Protein AF-A0A819HKB7-F1 (afdb_monomer_lite)

Secondary structure (DSSP, 8-state):
-HHHHHHHHHHHHHTSTTTTTPPPPHHHHHHHHHHHHHHHHHHHHHHHHHT----TTTS-SS--HHHHHHHHHHHHHHHHHH---HHHHHHHHHHHHHHHHHHT-SHHHHHHHTTSS---SHHHHTHHHHHHHHHHHHHHHHHHHHHHHHHHHHHHHHHH--

Sequence (162 aa):
MDLGVGLFAISHGLVSSEVRNKQINIKELFFENLILCLLGLIRLILIKYFSYIEHISEYGIHWNFFLTLCFMKLIGYYLLKIIKNLYLLIFLILLFHEFILLKYFQFDNYLIQSSNNIRKNFIDANREGIFSLSGYICLYLIGILIGKFIIYNEYKKKFIYM

pLDDT: mean 81.8, std 13.33, range [47.84, 95.56]

Radius of gyration: 18.24 Å; chains: 1; bounding box: 51×35×53 Å

Structure (mmCIF, N/CA/C/O backbone):
data_AF-A0A819HKB7-F1
#
_entry.id   AF-A0A819HKB7-F1
#
loop_
_atom_site.group_PDB
_atom_site.id
_atom_site.type_symbol
_atom_site.label_atom_id
_atom_site.label_alt_id
_atom_site.label_comp_id
_atom_site.label_asym_id
_atom_site.label_entity_id
_atom_site.label_seq_id
_atom_site.pdbx_PDB_ins_code
_atom_site.Cartn_x
_atom_site.Cartn_y
_atom_site.Cartn_z
_atom_site.occupancy
_atom_site.B_iso_or_equiv
_atom_site.auth_seq_id
_atom_site.auth_comp_id
_atom_site.auth_asym_id
_atom_site.auth_atom_id
_atom_site.pdbx_PDB_model_num
ATOM 1 N N . MET A 1 1 ? -6.668 9.308 -14.129 1.00 57.19 1 MET A N 1
ATOM 2 C CA . MET A 1 1 ? -7.239 8.007 -13.697 1.00 57.19 1 MET A CA 1
ATOM 3 C C . MET A 1 1 ? -7.424 7.946 -12.168 1.00 57.19 1 MET A C 1
ATOM 5 O O . MET A 1 1 ? -7.860 6.938 -11.624 1.00 57.19 1 MET A O 1
ATOM 9 N N . ASP A 1 2 ? -7.170 9.047 -11.452 1.00 66.81 2 ASP A N 1
ATOM 10 C CA . ASP A 1 2 ? -6.580 8.970 -10.106 1.00 66.81 2 ASP A CA 1
ATOM 11 C C . ASP A 1 2 ? -7.610 9.026 -8.974 1.00 66.81 2 ASP A C 1
ATOM 13 O O . ASP A 1 2 ? -7.463 8.350 -7.957 1.00 66.81 2 ASP A O 1
ATOM 17 N N . LEU A 1 3 ? -8.724 9.738 -9.183 1.00 74.75 3 LEU A N 1
ATOM 18 C CA . LEU A 1 3 ? -9.837 9.766 -8.228 1.00 74.75 3 LEU A CA 1
ATOM 19 C C . LEU A 1 3 ? -10.492 8.391 -8.065 1.00 74.75 3 LEU A C 1
ATOM 21 O O . LEU A 1 3 ? -10.735 7.959 -6.942 1.00 74.75 3 LEU A O 1
ATOM 25 N N . GLY A 1 4 ? -10.753 7.683 -9.170 1.00 84.44 4 GLY A N 1
ATOM 26 C CA . GLY A 1 4 ? -11.387 6.362 -9.120 1.00 84.44 4 GLY A CA 1
ATOM 27 C C . GLY A 1 4 ? -10.539 5.354 -8.346 1.00 84.44 4 GLY A C 1
ATOM 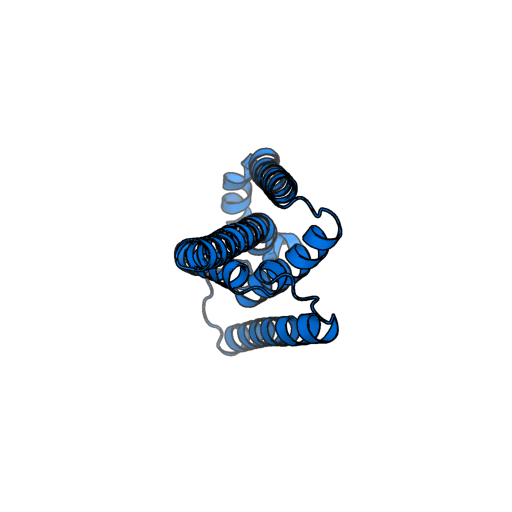28 O O . GLY A 1 4 ? -11.038 4.645 -7.478 1.00 84.44 4 GLY A O 1
ATOM 29 N N . VAL A 1 5 ? -9.233 5.351 -8.603 1.00 83.50 5 VAL A N 1
ATOM 30 C CA . VAL A 1 5 ? -8.264 4.470 -7.942 1.00 83.50 5 VAL A CA 1
ATOM 31 C C . VAL A 1 5 ? -8.154 4.791 -6.447 1.00 83.50 5 VAL A C 1
ATOM 33 O O . VAL A 1 5 ? -8.176 3.878 -5.618 1.00 83.50 5 VAL A O 1
ATOM 36 N N . GLY A 1 6 ? -8.105 6.076 -6.084 1.00 88.62 6 GLY A N 1
ATOM 37 C CA . GLY A 1 6 ? -8.123 6.503 -4.686 1.00 88.62 6 GLY A CA 1
ATOM 38 C C . GLY A 1 6 ? -9.408 6.091 -3.958 1.00 88.62 6 GLY A C 1
ATOM 39 O O . GLY A 1 6 ? -9.349 5.576 -2.841 1.00 88.62 6 GLY A O 1
ATOM 40 N N . LEU A 1 7 ? -10.568 6.226 -4.610 1.00 91.25 7 LEU A N 1
ATOM 41 C CA . LEU A 1 7 ? -11.849 5.762 -4.070 1.00 91.25 7 LEU A CA 1
ATOM 42 C C . LEU A 1 7 ? -11.881 4.241 -3.893 1.00 91.25 7 LEU A C 1
ATOM 44 O O . LEU A 1 7 ? -12.373 3.767 -2.868 1.00 91.25 7 LEU A O 1
ATOM 48 N N . PHE A 1 8 ? -11.305 3.470 -4.822 1.00 91.62 8 PHE A N 1
ATOM 49 C CA . PHE A 1 8 ? -11.156 2.026 -4.645 1.00 91.62 8 PHE A CA 1
ATOM 50 C C . PHE A 1 8 ? -10.309 1.694 -3.413 1.00 91.62 8 PHE A C 1
ATOM 52 O O . PHE A 1 8 ? -10.730 0.861 -2.612 1.00 91.62 8 PHE A O 1
ATOM 59 N N . ALA A 1 9 ? -9.181 2.378 -3.197 1.00 93.56 9 ALA A N 1
ATOM 60 C CA . ALA A 1 9 ? -8.343 2.178 -2.012 1.00 93.56 9 ALA A CA 1
ATOM 61 C C . ALA A 1 9 ? -9.101 2.462 -0.701 1.00 93.56 9 ALA A C 1
ATOM 63 O O . ALA A 1 9 ? -9.097 1.630 0.211 1.00 93.56 9 ALA A O 1
ATOM 64 N N . ILE A 1 10 ? -9.818 3.591 -0.634 1.00 94.81 10 ILE A N 1
ATOM 65 C CA . ILE A 1 10 ? -10.649 3.953 0.524 1.00 94.81 10 ILE A CA 1
ATOM 66 C C . ILE A 1 10 ? -11.761 2.919 0.731 1.00 94.81 10 ILE A C 1
ATOM 68 O O . ILE A 1 10 ? -11.955 2.449 1.850 1.00 94.81 10 ILE A O 1
ATOM 72 N N . SER A 1 11 ? -12.476 2.533 -0.331 1.00 94.00 11 SER A N 1
ATOM 73 C CA . SER A 1 11 ? -13.568 1.554 -0.259 1.00 94.00 11 SER A CA 1
ATOM 74 C C . SER A 1 11 ? -13.083 0.193 0.236 1.00 94.00 11 SER A C 1
ATOM 76 O O . SER A 1 11 ? -13.730 -0.417 1.084 1.00 94.00 11 SER A O 1
ATOM 78 N N . HIS A 1 12 ? -11.897 -0.236 -0.204 1.00 92.62 12 HIS A N 1
ATOM 79 C CA . HIS A 1 12 ? -11.268 -1.471 0.241 1.00 92.62 12 HIS A CA 1
ATOM 80 C C . HIS A 1 12 ? -10.955 -1.406 1.744 1.00 92.62 12 HIS A C 1
ATOM 82 O O . HIS A 1 12 ? -11.244 -2.350 2.479 1.00 92.62 12 HIS A O 1
ATOM 88 N N . GLY A 1 13 ? -10.437 -0.271 2.223 1.00 92.56 13 GLY A N 1
ATOM 89 C CA . GLY A 1 13 ? -10.220 -0.029 3.650 1.00 92.56 13 GLY A CA 1
ATOM 90 C C . GLY A 1 13 ? -11.517 -0.005 4.459 1.00 92.56 13 GLY A C 1
ATOM 91 O O . GLY A 1 13 ? -11.597 -0.634 5.513 1.00 92.56 13 GLY A O 1
ATOM 92 N N . LEU A 1 14 ? -12.560 0.650 3.947 1.00 93.38 14 LEU A N 1
ATOM 93 C CA . LEU A 1 14 ? -13.878 0.746 4.584 1.00 93.38 14 LEU A CA 1
ATOM 94 C C . LEU A 1 14 ? -14.515 -0.623 4.852 1.00 93.38 14 LEU A C 1
ATOM 96 O O . LEU A 1 14 ? -15.062 -0.846 5.931 1.00 93.38 14 LEU A O 1
ATOM 100 N N . VAL A 1 15 ? -14.447 -1.543 3.885 1.00 90.06 15 VAL A N 1
ATOM 101 C CA . VAL A 1 15 ? -15.067 -2.880 3.997 1.00 90.06 15 VAL A CA 1
ATOM 102 C C . VAL A 1 15 ? -14.150 -3.937 4.610 1.00 90.06 15 VAL A C 1
ATOM 104 O O . VAL A 1 15 ? -14.562 -5.093 4.780 1.00 90.06 15 VAL A O 1
ATOM 107 N N . SER A 1 16 ? -12.926 -3.550 4.960 1.00 88.88 16 SER A N 1
ATOM 108 C CA . SER A 1 16 ? -11.924 -4.437 5.537 1.00 88.88 16 SER A CA 1
ATOM 109 C C . SER A 1 16 ? -12.405 -5.111 6.829 1.00 88.88 16 SER A C 1
ATOM 111 O O . SER A 1 16 ? -13.260 -4.642 7.585 1.00 88.88 16 SER A O 1
ATOM 113 N N . SER A 1 17 ? -11.853 -6.282 7.089 1.00 85.12 17 SER A N 1
ATOM 114 C CA . SER A 1 17 ? -12.050 -7.069 8.311 1.00 85.12 17 SER A CA 1
ATOM 115 C C . SER A 1 17 ? -11.543 -6.364 9.571 1.00 85.12 17 SER A C 1
ATOM 117 O O . SER A 1 17 ? -12.114 -6.542 10.649 1.00 85.12 17 SER A O 1
ATOM 119 N N . GLU A 1 18 ? -10.521 -5.527 9.423 1.00 86.25 18 GLU A N 1
ATOM 120 C CA . GLU A 1 18 ? -9.864 -4.736 10.458 1.00 86.25 18 GLU A CA 1
ATOM 121 C C . GLU A 1 18 ? -10.802 -3.679 11.048 1.00 86.25 18 GLU A C 1
ATOM 123 O O . GLU A 1 18 ? -10.709 -3.357 12.233 1.00 86.25 18 GLU A O 1
ATOM 128 N N . VAL A 1 19 ? -11.749 -3.178 10.249 1.00 86.81 19 VAL A N 1
ATOM 129 C CA . VAL A 1 19 ? -12.836 -2.304 10.710 1.00 86.81 19 VAL A CA 1
ATOM 130 C C . VAL A 1 19 ? -13.769 -3.038 11.678 1.00 86.81 19 VAL A C 1
ATOM 132 O O . VAL A 1 19 ? -14.223 -2.465 12.665 1.00 86.81 19 VAL A O 1
ATOM 135 N N . ARG A 1 20 ? -14.013 -4.331 11.437 1.00 85.00 20 ARG A N 1
ATOM 136 C CA . ARG A 1 20 ? -14.902 -5.181 12.248 1.00 85.00 20 ARG A CA 1
ATOM 137 C C . ARG A 1 20 ? -14.192 -5.861 13.425 1.00 85.00 20 ARG A C 1
ATOM 139 O O . ARG A 1 20 ? -14.805 -6.702 14.076 1.00 85.00 20 ARG A O 1
ATOM 146 N N . ASN A 1 21 ? -12.912 -5.555 13.669 1.00 78.50 21 ASN A N 1
ATOM 147 C CA . ASN A 1 21 ? -12.045 -6.257 14.627 1.00 78.50 21 ASN A CA 1
ATOM 148 C C . ASN A 1 21 ? -12.064 -7.793 14.467 1.00 78.50 21 ASN A C 1
ATOM 150 O O . ASN A 1 21 ? -11.827 -8.528 15.427 1.00 78.50 21 ASN A O 1
ATOM 154 N N . LYS A 1 22 ? -12.342 -8.296 13.256 1.00 79.25 22 LYS A N 1
ATOM 155 C CA . LYS A 1 22 ? -12.280 -9.731 12.971 1.00 79.25 22 LYS A CA 1
ATOM 156 C C . LYS A 1 22 ? -10.822 -10.122 12.769 1.00 79.25 22 LYS A C 1
ATOM 158 O O . LYS A 1 22 ? -10.111 -9.480 11.997 1.00 79.25 22 LYS A O 1
ATOM 163 N N . GLN A 1 23 ? -10.380 -11.177 13.449 1.00 73.81 23 GLN A N 1
ATOM 164 C CA . GLN A 1 23 ? -9.075 -11.767 13.168 1.00 73.81 23 GLN A CA 1
ATOM 165 C C . GLN A 1 23 ? -9.128 -12.420 11.788 1.00 73.81 23 GLN A C 1
ATOM 167 O O . GLN A 1 23 ? -9.934 -13.315 11.554 1.00 73.81 23 GLN A O 1
ATOM 172 N N . ILE A 1 24 ? -8.289 -11.936 10.878 1.00 75.00 24 ILE A N 1
ATOM 173 C CA . ILE A 1 24 ? -8.177 -12.480 9.525 1.00 75.00 24 ILE A CA 1
ATOM 174 C C . ILE A 1 24 ? -7.278 -13.699 9.581 1.00 75.00 24 ILE A C 1
ATOM 176 O O . ILE A 1 24 ? -6.163 -13.627 10.111 1.00 75.00 24 ILE A O 1
ATOM 180 N N . ASN A 1 25 ? -7.731 -14.800 8.992 1.00 82.06 25 ASN A N 1
ATOM 181 C CA . ASN A 1 25 ? -6.863 -15.941 8.778 1.00 82.06 25 ASN A CA 1
ATOM 182 C C . ASN A 1 25 ? -5.857 -15.606 7.667 1.00 82.06 25 ASN A C 1
ATOM 184 O O . ASN A 1 25 ? -6.236 -15.142 6.596 1.00 82.06 25 ASN A O 1
ATOM 188 N N . ILE A 1 26 ? -4.569 -15.885 7.879 1.00 81.19 26 ILE A N 1
ATOM 189 C CA . ILE A 1 26 ? -3.509 -15.615 6.890 1.00 81.19 26 ILE A CA 1
ATOM 190 C C . ILE A 1 26 ? -3.829 -16.279 5.540 1.00 81.19 26 ILE A C 1
ATOM 192 O O . ILE A 1 26 ? -3.496 -15.734 4.491 1.00 81.19 26 ILE A O 1
ATOM 196 N N . LYS A 1 27 ? -4.532 -17.421 5.554 1.00 84.19 27 LYS A N 1
ATOM 197 C CA . LYS A 1 27 ? -5.008 -18.092 4.336 1.00 84.19 27 LYS A CA 1
ATOM 198 C C . LYS A 1 27 ? -6.004 -17.244 3.542 1.00 84.19 27 LYS A C 1
ATOM 200 O O . LYS A 1 27 ? -5.872 -17.160 2.328 1.00 84.19 27 LYS A O 1
ATOM 205 N N . GLU A 1 28 ? -6.965 -16.609 4.207 1.00 83.38 28 GLU A N 1
ATOM 206 C CA . GLU A 1 28 ? -7.964 -15.743 3.561 1.00 83.38 28 GLU A CA 1
ATOM 207 C C . GLU A 1 28 ? -7.288 -14.513 2.951 1.00 83.38 28 GLU A C 1
ATOM 209 O O . GLU A 1 28 ? -7.472 -14.232 1.769 1.00 83.38 28 GLU A O 1
ATOM 214 N N . LEU A 1 29 ? -6.405 -13.863 3.720 1.00 85.00 29 LEU A N 1
ATOM 215 C CA . LEU A 1 29 ? -5.576 -12.757 3.233 1.00 85.00 29 LEU A CA 1
ATOM 216 C C . LEU A 1 29 ? -4.766 -13.174 1.994 1.00 85.00 29 LEU A C 1
ATOM 218 O O . LEU A 1 29 ? -4.665 -12.418 1.029 1.00 85.00 29 LEU A O 1
ATOM 222 N N . PHE A 1 30 ? -4.175 -14.370 2.013 1.00 87.56 30 PHE A N 1
ATOM 223 C CA . PHE A 1 30 ? -3.389 -14.882 0.896 1.00 87.56 30 PHE A CA 1
ATOM 224 C C . PHE A 1 30 ? -4.250 -15.123 -0.346 1.00 87.56 30 PHE A C 1
ATOM 226 O O . PHE A 1 30 ? -3.874 -14.671 -1.422 1.00 87.56 30 PHE A O 1
ATOM 233 N N . PHE A 1 31 ? -5.410 -15.773 -0.213 1.00 86.62 31 PHE A N 1
ATOM 234 C CA . PHE A 1 31 ? -6.306 -16.036 -1.343 1.00 86.62 31 PHE A CA 1
ATOM 235 C C . PHE A 1 31 ? -6.829 -14.751 -1.990 1.00 86.62 31 PHE A C 1
ATOM 237 O O . PHE A 1 31 ? -6.792 -14.627 -3.213 1.00 86.62 31 PHE A O 1
ATOM 244 N N . GLU A 1 32 ? -7.260 -13.774 -1.191 1.00 83.88 32 GLU A N 1
ATOM 245 C CA . GLU A 1 32 ? -7.737 -12.488 -1.710 1.00 83.88 32 GLU A CA 1
ATOM 246 C C . GLU A 1 32 ? -6.642 -11.743 -2.488 1.00 83.88 32 GLU A C 1
ATOM 248 O O . GLU A 1 32 ? -6.878 -11.246 -3.592 1.00 83.88 32 GLU A O 1
ATOM 253 N N . ASN A 1 33 ? -5.419 -11.708 -1.951 1.00 88.25 33 ASN A N 1
ATOM 254 C CA . ASN A 1 33 ? -4.288 -11.072 -2.627 1.00 88.25 33 ASN A CA 1
ATOM 255 C C . ASN A 1 33 ? -3.802 -11.872 -3.841 1.00 88.25 33 ASN A C 1
ATOM 257 O O . ASN A 1 33 ? -3.365 -11.283 -4.828 1.00 88.25 33 ASN A O 1
ATOM 261 N N . LEU A 1 34 ? -3.918 -13.201 -3.814 1.00 90.25 34 LEU A N 1
ATOM 262 C CA . LEU A 1 34 ? -3.576 -14.063 -4.940 1.00 90.25 34 LEU A CA 1
ATOM 263 C C . LEU A 1 34 ? -4.490 -13.795 -6.139 1.00 90.25 34 LEU A C 1
ATOM 265 O O . LEU A 1 34 ? -3.992 -13.694 -7.257 1.00 90.25 34 LEU A O 1
ATOM 269 N N . ILE A 1 35 ? -5.794 -13.595 -5.919 1.00 90.00 35 ILE A N 1
ATOM 270 C CA . ILE A 1 35 ? -6.740 -13.229 -6.986 1.00 90.00 35 ILE A CA 1
ATOM 271 C C . ILE A 1 35 ? -6.348 -11.887 -7.620 1.00 90.00 35 ILE A C 1
ATOM 273 O O . ILE A 1 35 ? -6.258 -11.789 -8.844 1.00 90.00 35 ILE A O 1
ATOM 277 N N . LEU A 1 36 ? -6.056 -10.866 -6.806 1.00 88.75 36 LEU A N 1
ATOM 278 C CA . LEU A 1 36 ? -5.617 -9.555 -7.305 1.00 88.75 36 LEU A CA 1
ATOM 279 C C . LEU A 1 36 ? -4.285 -9.642 -8.060 1.00 88.75 36 LEU A C 1
ATOM 281 O O . LEU A 1 36 ? -4.128 -9.033 -9.118 1.00 88.75 36 LEU A O 1
ATOM 285 N N . CYS A 1 37 ? -3.341 -10.431 -7.550 1.00 90.00 37 CYS A N 1
ATOM 286 C CA . CYS A 1 37 ? -2.058 -10.662 -8.201 1.00 90.00 37 CYS A CA 1
ATOM 287 C C . CYS A 1 37 ? -2.237 -11.339 -9.569 1.00 90.00 37 CYS A C 1
ATOM 289 O O . CYS A 1 37 ? -1.683 -10.873 -10.564 1.00 90.00 37 CYS A O 1
ATOM 291 N N . LEU A 1 38 ? -3.071 -12.383 -9.647 1.00 91.06 38 LEU A N 1
ATOM 292 C CA . LEU A 1 38 ? -3.385 -13.073 -10.900 1.00 91.06 38 LEU A CA 1
ATOM 293 C C . LEU A 1 38 ? -4.047 -12.144 -11.916 1.00 91.06 38 LEU A C 1
ATOM 295 O O . LEU A 1 38 ? -3.633 -12.132 -13.072 1.00 91.06 38 LEU A O 1
ATOM 299 N N . LEU A 1 39 ? -5.020 -11.329 -11.501 1.00 90.06 39 LEU A N 1
ATOM 300 C CA . LEU A 1 39 ? -5.635 -10.326 -12.376 1.00 90.06 39 LEU A CA 1
ATOM 301 C C . LEU A 1 39 ? -4.597 -9.332 -12.913 1.00 90.06 39 LEU A C 1
ATOM 303 O O . LEU A 1 39 ? -4.610 -9.002 -14.100 1.00 90.06 39 LEU A O 1
ATOM 307 N N . GLY A 1 40 ? -3.659 -8.907 -12.063 1.00 87.56 40 GLY A N 1
ATOM 308 C CA . GLY A 1 40 ? -2.534 -8.065 -12.461 1.00 87.56 40 GLY A CA 1
ATOM 309 C C . GLY A 1 40 ? -1.637 -8.727 -13.508 1.00 87.56 40 GLY A C 1
ATOM 310 O O . GLY A 1 40 ? -1.295 -8.091 -14.504 1.00 87.56 40 GLY A O 1
ATOM 311 N N . LEU A 1 41 ? -1.296 -10.003 -13.325 1.00 88.44 41 LEU A N 1
ATOM 312 C CA . LEU A 1 41 ? -0.475 -10.768 -14.269 1.00 88.44 41 LEU A CA 1
ATOM 313 C C . LEU A 1 41 ? -1.196 -11.021 -15.596 1.00 88.44 41 LEU A C 1
ATOM 315 O O . LEU A 1 41 ? -0.606 -10.835 -16.658 1.00 88.44 41 LEU A O 1
ATOM 319 N N . ILE A 1 42 ? -2.478 -11.389 -15.550 1.00 90.31 42 ILE A N 1
ATOM 320 C CA . ILE A 1 42 ? -3.309 -11.592 -16.742 1.00 90.31 42 ILE A CA 1
ATOM 321 C C . ILE A 1 42 ? -3.374 -10.299 -17.553 1.00 90.31 42 ILE A C 1
ATOM 323 O O . ILE A 1 42 ? -3.124 -10.328 -18.756 1.00 90.31 42 ILE A O 1
ATOM 327 N N . ARG A 1 43 ? -3.631 -9.154 -16.905 1.00 87.50 43 ARG A N 1
ATOM 328 C CA . ARG A 1 43 ? -3.630 -7.845 -17.573 1.00 87.50 43 ARG A CA 1
ATOM 329 C C . ARG A 1 43 ? -2.308 -7.588 -18.302 1.00 87.50 43 ARG A C 1
ATOM 331 O O . ARG A 1 43 ? -2.339 -7.204 -19.467 1.00 87.50 43 ARG A O 1
ATOM 338 N N . LEU A 1 44 ? -1.169 -7.830 -17.650 1.00 85.25 44 LEU A N 1
ATOM 339 C CA . LEU A 1 44 ? 0.152 -7.638 -18.264 1.00 85.25 44 LEU A CA 1
ATOM 340 C C . LEU A 1 44 ? 0.356 -8.518 -19.498 1.00 85.25 44 LEU A C 1
ATOM 342 O O . LEU A 1 44 ? 0.840 -8.041 -20.524 1.00 85.25 44 LEU A O 1
ATOM 346 N N . ILE A 1 45 ? -0.022 -9.795 -19.406 1.00 85.94 45 ILE A N 1
ATOM 347 C CA . ILE A 1 45 ? 0.100 -10.743 -20.517 1.00 85.94 45 ILE A CA 1
ATOM 348 C C . ILE A 1 45 ? -0.778 -10.300 -21.686 1.00 85.94 45 ILE A C 1
ATOM 350 O O . ILE A 1 45 ? -0.296 -10.253 -22.814 1.00 85.94 45 ILE A O 1
ATOM 354 N N . LEU A 1 46 ? -2.038 -9.939 -21.426 1.00 85.75 46 LEU A N 1
ATOM 355 C CA . LEU A 1 46 ? -2.982 -9.528 -22.466 1.00 85.75 46 LEU A CA 1
ATOM 356 C C . LEU A 1 46 ? -2.531 -8.245 -23.165 1.00 85.75 46 LEU A C 1
ATOM 358 O O . LEU A 1 46 ? -2.520 -8.203 -24.390 1.00 85.75 46 LEU A O 1
ATOM 362 N N . ILE A 1 47 ? -2.101 -7.225 -22.421 1.00 82.38 47 ILE A N 1
ATOM 363 C CA . ILE A 1 47 ? -1.621 -5.965 -23.010 1.00 82.38 47 ILE A CA 1
ATOM 364 C C . ILE A 1 47 ? -0.410 -6.219 -23.910 1.00 82.38 47 ILE A C 1
ATOM 366 O O . ILE A 1 47 ? -0.358 -5.721 -25.035 1.00 82.38 47 ILE A O 1
ATOM 370 N N . LYS A 1 48 ? 0.528 -7.055 -23.450 1.00 81.50 48 LYS A N 1
ATOM 371 C CA . LYS A 1 48 ? 1.710 -7.420 -24.233 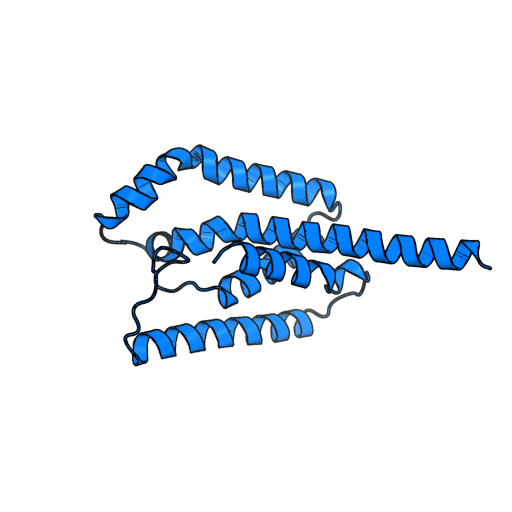1.00 81.50 48 LYS A CA 1
ATOM 372 C C . LYS A 1 48 ? 1.361 -8.267 -25.457 1.00 81.50 48 LYS A C 1
ATOM 374 O O . LYS A 1 48 ? 1.982 -8.100 -26.499 1.00 81.50 48 LYS A O 1
ATOM 379 N N . TYR A 1 49 ? 0.374 -9.153 -25.340 1.00 83.62 49 TYR A N 1
ATOM 380 C CA . TYR A 1 49 ? -0.091 -10.002 -26.435 1.00 83.62 49 TYR A CA 1
ATOM 381 C C . TYR A 1 49 ? -0.808 -9.192 -27.523 1.00 83.62 49 TYR A C 1
ATOM 383 O O . TYR A 1 49 ? -0.510 -9.340 -28.704 1.00 83.62 49 TYR A O 1
ATOM 391 N N . PHE A 1 50 ? -1.707 -8.288 -27.129 1.00 82.88 50 PHE A N 1
ATOM 392 C CA . PHE A 1 50 ? -2.464 -7.438 -28.049 1.00 82.88 50 PHE A CA 1
ATOM 393 C C . PHE A 1 50 ? -1.700 -6.191 -28.518 1.00 82.88 50 PHE A C 1
ATOM 395 O O . PHE A 1 50 ? -2.234 -5.427 -29.316 1.00 82.88 50 PHE A O 1
ATOM 402 N N . SER A 1 51 ? -0.459 -5.982 -28.054 1.00 74.94 51 SER A N 1
ATOM 403 C CA . SER A 1 51 ? 0.370 -4.805 -28.370 1.00 74.94 51 SER A CA 1
ATOM 404 C C . SER A 1 51 ? -0.363 -3.475 -28.143 1.00 74.94 51 SER A C 1
ATOM 406 O O . SER A 1 51 ? -0.198 -2.519 -28.900 1.00 74.94 51 SER A O 1
ATOM 408 N N . TYR A 1 52 ? -1.208 -3.424 -27.110 1.00 73.81 52 TYR A N 1
ATOM 409 C CA . TYR A 1 52 ? -1.997 -2.235 -26.806 1.00 73.81 52 TYR A CA 1
ATOM 410 C C . TYR A 1 52 ? -1.092 -1.141 -26.224 1.00 73.81 52 TYR A C 1
ATOM 412 O O . TYR A 1 52 ? -0.239 -1.423 -25.380 1.00 73.81 52 TYR A O 1
ATOM 420 N N . ILE A 1 53 ? -1.274 0.109 -26.661 1.00 62.41 53 ILE A N 1
ATOM 421 C CA . ILE A 1 53 ? -0.496 1.250 -26.164 1.00 62.41 53 ILE A CA 1
ATOM 422 C C . ILE A 1 53 ? -0.987 1.579 -24.751 1.00 62.41 53 ILE A C 1
ATOM 424 O O . ILE A 1 53 ? -2.051 2.166 -24.570 1.00 62.41 53 ILE A O 1
ATOM 428 N N . GLU A 1 54 ? -0.222 1.170 -23.743 1.00 67.31 54 GLU A N 1
ATOM 429 C CA . GLU A 1 54 ? -0.474 1.537 -22.351 1.00 67.31 54 GLU A CA 1
ATOM 430 C C . GLU A 1 54 ? 0.211 2.869 -22.026 1.00 67.31 54 GLU A C 1
ATOM 432 O O . GLU A 1 54 ? 1.326 3.144 -22.478 1.00 67.31 54 GLU A O 1
ATOM 437 N N . HIS A 1 55 ? -0.449 3.705 -21.223 1.00 64.50 55 HIS A N 1
ATOM 438 C CA . HIS A 1 55 ? 0.168 4.909 -20.682 1.00 64.50 55 HIS A CA 1
ATOM 439 C C . HIS A 1 55 ? 1.174 4.508 -19.600 1.00 64.50 55 HIS A C 1
ATOM 441 O O . HIS A 1 55 ? 0.864 4.412 -18.416 1.00 64.50 55 HIS A O 1
ATOM 447 N N . ILE A 1 56 ? 2.417 4.283 -20.029 1.00 68.38 56 ILE A N 1
ATOM 448 C CA . ILE A 1 56 ? 3.547 3.879 -19.179 1.00 68.38 56 ILE A CA 1
ATOM 449 C C . ILE A 1 56 ? 3.815 4.908 -18.057 1.00 68.38 56 ILE A C 1
ATOM 451 O O . ILE A 1 56 ? 4.507 4.583 -17.100 1.00 68.38 56 ILE A O 1
ATOM 455 N N . SER A 1 57 ? 3.275 6.125 -18.186 1.00 63.59 57 SER A N 1
ATOM 456 C CA . SER A 1 57 ? 3.330 7.223 -17.216 1.00 63.59 57 SER A CA 1
ATOM 457 C C . SER A 1 57 ? 2.359 7.096 -16.030 1.00 63.59 57 SER A C 1
ATOM 459 O O . SER A 1 57 ? 2.385 7.945 -15.143 1.00 63.59 57 SER A O 1
ATOM 461 N N . GLU A 1 58 ? 1.443 6.119 -16.031 1.00 71.81 58 GLU A N 1
ATOM 462 C CA . GLU A 1 58 ? 0.482 5.944 -14.928 1.00 71.81 58 GLU A CA 1
ATOM 463 C C . GLU A 1 58 ? 1.032 5.051 -13.808 1.00 71.81 58 GLU A C 1
ATOM 465 O O . GLU A 1 58 ? 0.907 5.368 -12.626 1.00 71.81 58 GLU A O 1
ATOM 470 N N . TYR A 1 59 ? 1.645 3.921 -14.165 1.00 73.06 59 TYR A N 1
ATOM 471 C CA . TYR A 1 59 ? 2.164 2.949 -13.193 1.00 73.06 59 TYR A CA 1
ATOM 472 C C . TYR A 1 59 ? 3.568 2.436 -13.538 1.00 73.06 59 TYR A C 1
ATOM 474 O O . TYR A 1 59 ? 4.304 2.011 -12.643 1.00 73.06 59 TYR A O 1
ATOM 482 N N . GLY A 1 60 ? 3.956 2.474 -14.812 1.00 78.12 60 GLY A N 1
ATOM 483 C CA . GLY A 1 60 ? 5.186 1.885 -15.324 1.00 78.12 60 GLY A CA 1
ATOM 484 C C . GLY A 1 60 ? 4.954 0.818 -16.390 1.00 78.12 60 GLY A C 1
ATOM 485 O O . GLY A 1 60 ? 3.870 0.698 -16.945 1.00 78.12 60 GLY A O 1
ATOM 486 N N . ILE A 1 61 ? 6.001 0.051 -16.702 1.00 77.38 61 ILE A N 1
ATOM 487 C CA . ILE A 1 61 ? 5.977 -0.953 -17.785 1.00 77.38 61 ILE A CA 1
ATOM 488 C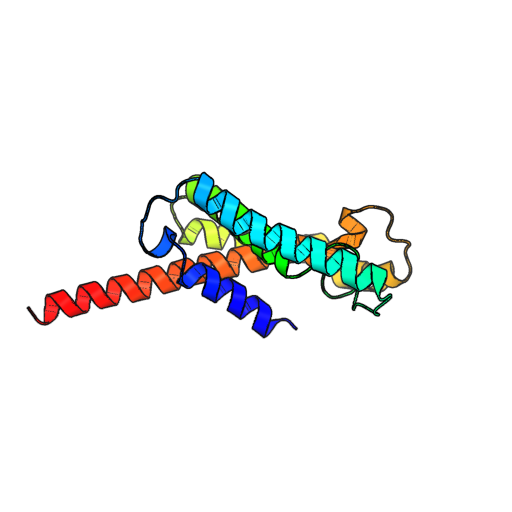 C . ILE A 1 61 ? 5.326 -2.268 -17.332 1.00 77.38 61 ILE A C 1
ATOM 490 O O . ILE A 1 61 ? 4.679 -2.954 -18.118 1.00 77.38 61 ILE A O 1
ATOM 494 N N . HIS A 1 62 ? 5.557 -2.670 -16.084 1.00 83.19 62 HIS A N 1
ATOM 495 C CA . HIS A 1 62 ? 5.134 -3.966 -15.543 1.00 83.19 62 HIS A CA 1
ATOM 496 C C . HIS A 1 62 ? 4.169 -3.839 -14.368 1.00 83.19 62 HIS A C 1
ATOM 498 O O . HIS A 1 62 ? 3.672 -4.843 -13.868 1.00 83.19 62 HIS A O 1
ATOM 504 N N . TRP A 1 63 ? 3.934 -2.627 -13.883 1.00 85.88 63 TRP A N 1
ATOM 505 C CA . TRP A 1 63 ? 3.076 -2.382 -12.738 1.00 85.88 63 TRP A CA 1
ATOM 506 C C . TRP A 1 63 ? 1.697 -1.932 -13.193 1.00 85.88 63 TRP A C 1
ATOM 508 O O . TRP A 1 63 ? 1.561 -1.262 -14.208 1.00 85.88 63 TRP A O 1
ATOM 518 N N . ASN A 1 64 ? 0.664 -2.289 -12.437 1.00 89.06 64 ASN A N 1
ATOM 519 C CA . ASN A 1 64 ? -0.699 -1.877 -12.738 1.00 89.06 64 ASN A CA 1
ATOM 520 C C . ASN A 1 64 ? -1.534 -1.716 -11.467 1.00 89.06 64 ASN A C 1
ATOM 522 O O . ASN A 1 64 ? -1.098 -2.036 -10.361 1.00 89.06 64 ASN A O 1
ATOM 526 N N . PHE A 1 65 ? -2.769 -1.260 -11.660 1.00 86.94 65 PHE A N 1
ATOM 527 C CA . PHE A 1 65 ? -3.750 -1.033 -10.603 1.00 86.94 65 PHE A CA 1
ATOM 528 C C . PHE A 1 65 ? -4.060 -2.265 -9.727 1.00 86.94 65 PHE A C 1
ATOM 530 O O . PHE A 1 65 ? -4.255 -2.147 -8.520 1.00 86.94 65 PHE A O 1
ATOM 537 N N . PHE A 1 66 ? -4.108 -3.473 -10.289 1.00 90.38 66 PHE A N 1
ATOM 538 C CA . PHE A 1 66 ? -4.408 -4.661 -9.481 1.00 90.38 66 PHE A CA 1
ATOM 539 C C . PHE A 1 66 ? -3.236 -5.022 -8.566 1.00 90.38 66 PHE A C 1
ATOM 541 O O . PHE A 1 66 ? -3.438 -5.384 -7.404 1.00 90.38 66 PHE A O 1
ATOM 548 N N . LEU A 1 67 ? -2.008 -4.854 -9.066 1.00 89.50 67 LEU A N 1
ATOM 549 C CA . LEU A 1 67 ? -0.802 -5.008 -8.262 1.00 89.50 67 LEU A CA 1
ATOM 550 C C . LEU A 1 67 ? -0.723 -3.932 -7.173 1.00 89.50 67 LEU A C 1
ATOM 552 O O . LEU A 1 67 ? -0.432 -4.282 -6.029 1.00 89.50 67 LEU A O 1
ATOM 556 N N . THR A 1 68 ? -1.054 -2.664 -7.460 1.00 91.25 68 THR A N 1
ATOM 557 C CA . THR A 1 68 ? -1.091 -1.635 -6.403 1.00 91.25 68 THR A CA 1
ATOM 558 C C . THR A 1 68 ? -2.059 -2.008 -5.286 1.00 91.25 68 THR A C 1
ATOM 560 O O . THR A 1 68 ? -1.663 -1.967 -4.125 1.00 91.25 68 THR A O 1
ATOM 563 N N . LEU A 1 69 ? -3.283 -2.447 -5.604 1.00 90.69 69 LEU A N 1
ATOM 564 C CA . LEU A 1 69 ? -4.258 -2.872 -4.593 1.00 90.69 69 LEU A CA 1
ATOM 565 C C . LEU A 1 69 ? -3.792 -4.089 -3.780 1.00 90.69 69 LEU A C 1
ATOM 567 O O . LEU A 1 69 ? -3.988 -4.120 -2.564 1.00 90.69 69 LEU A O 1
ATOM 571 N N . CYS A 1 70 ? -3.172 -5.072 -4.437 1.00 91.75 70 CYS A N 1
ATOM 572 C CA . CYS A 1 70 ? -2.628 -6.266 -3.789 1.00 91.75 70 CYS A CA 1
ATOM 573 C C . CYS A 1 70 ? -1.560 -5.896 -2.747 1.00 91.75 70 CYS A C 1
ATOM 575 O O . CYS A 1 70 ? -1.677 -6.226 -1.563 1.00 91.75 70 CYS A O 1
ATOM 577 N N . PHE A 1 71 ? -0.542 -5.138 -3.162 1.00 92.69 71 PHE A N 1
ATOM 578 C CA . PHE A 1 71 ? 0.538 -4.729 -2.266 1.00 92.69 71 PHE A CA 1
ATOM 579 C C . PHE A 1 71 ? 0.061 -3.757 -1.187 1.00 92.69 71 PHE A C 1
ATOM 581 O O . PHE A 1 71 ? 0.472 -3.885 -0.035 1.00 92.69 71 PHE A O 1
ATOM 588 N N . MET A 1 72 ? -0.845 -2.838 -1.522 1.00 94.31 72 MET A N 1
ATOM 589 C CA . MET A 1 72 ? -1.464 -1.921 -0.565 1.00 94.31 72 MET A CA 1
ATOM 590 C C . MET A 1 72 ? -2.115 -2.680 0.597 1.00 94.31 72 MET A C 1
ATOM 592 O O . MET A 1 72 ? -1.830 -2.372 1.755 1.00 94.31 72 MET A O 1
ATOM 596 N N . LYS A 1 73 ? -2.946 -3.694 0.309 1.00 91.44 73 LYS A N 1
ATOM 597 C CA . LYS A 1 73 ? -3.617 -4.488 1.348 1.00 91.44 73 LYS A CA 1
ATOM 598 C C . LYS A 1 73 ? -2.624 -5.289 2.185 1.00 91.44 73 LYS A C 1
ATOM 600 O O . LYS A 1 73 ? -2.701 -5.255 3.412 1.00 91.44 73 LYS A O 1
ATOM 605 N N . LEU A 1 74 ? -1.687 -5.990 1.538 1.00 91.88 74 LEU A N 1
ATOM 606 C CA . LEU A 1 74 ? -0.664 -6.782 2.229 1.00 91.88 74 LEU A CA 1
ATOM 607 C C . LEU A 1 74 ? 0.149 -5.919 3.196 1.00 91.88 74 LEU A C 1
ATOM 609 O O . LEU A 1 74 ? 0.240 -6.230 4.383 1.00 91.88 74 LEU A O 1
ATOM 613 N N . ILE A 1 75 ? 0.707 -4.815 2.700 1.00 93.44 75 ILE A N 1
ATOM 614 C CA . ILE A 1 75 ? 1.544 -3.917 3.496 1.00 93.44 75 ILE A CA 1
ATOM 615 C C . ILE A 1 75 ? 0.712 -3.268 4.608 1.00 93.44 75 ILE A C 1
ATOM 617 O O . ILE A 1 75 ? 1.146 -3.260 5.759 1.00 93.44 75 ILE A O 1
ATOM 621 N N . GLY A 1 76 ? -0.500 -2.794 4.302 1.00 92.44 76 GLY A N 1
ATOM 622 C CA . GLY A 1 76 ? -1.414 -2.216 5.288 1.00 92.44 76 GLY A CA 1
ATOM 623 C C . GLY A 1 76 ? -1.724 -3.172 6.443 1.00 92.44 76 GLY A C 1
ATOM 624 O O . GLY A 1 76 ? -1.625 -2.780 7.606 1.00 92.44 76 GLY A O 1
ATOM 625 N N . TYR A 1 77 ? -2.014 -4.441 6.142 1.00 91.25 77 TYR A N 1
ATOM 626 C CA . TYR A 1 77 ? -2.253 -5.476 7.151 1.00 91.25 77 TYR A CA 1
ATOM 627 C C . TYR A 1 77 ? -1.040 -5.682 8.075 1.00 91.25 77 TYR A C 1
ATOM 629 O O . TYR A 1 77 ? -1.176 -5.673 9.302 1.00 91.25 77 TYR A O 1
ATOM 637 N N . TYR A 1 78 ? 0.164 -5.833 7.510 1.00 91.62 78 TYR A N 1
ATOM 638 C CA . TYR A 1 78 ? 1.378 -6.021 8.312 1.00 91.62 78 TYR A CA 1
ATOM 639 C C . TYR A 1 78 ? 1.715 -4.788 9.156 1.00 91.62 78 TYR A C 1
ATOM 641 O O . TYR A 1 78 ? 2.071 -4.929 10.327 1.00 91.62 78 TYR A O 1
ATOM 649 N N . LEU A 1 79 ? 1.551 -3.585 8.605 1.00 92.81 79 LEU A N 1
ATOM 650 C CA . LEU A 1 79 ? 1.783 -2.338 9.331 1.00 92.81 79 LEU A CA 1
ATOM 651 C C . LEU A 1 79 ? 0.841 -2.185 10.530 1.00 92.81 79 LEU A C 1
ATOM 653 O O . LEU A 1 79 ? 1.300 -1.817 11.609 1.00 92.81 79 LEU A O 1
ATOM 657 N N . LEU A 1 80 ? -0.438 -2.547 10.389 1.00 91.25 80 LEU A N 1
ATOM 658 C CA . LEU A 1 80 ? -1.406 -2.541 11.495 1.00 91.25 80 LEU A CA 1
ATOM 659 C C . LEU A 1 80 ? -1.075 -3.552 12.597 1.00 91.25 80 LEU A C 1
ATOM 661 O O . LEU A 1 80 ? -1.409 -3.336 13.764 1.00 91.25 80 LEU A O 1
ATOM 665 N N . LYS A 1 81 ? -0.409 -4.656 12.245 1.00 89.81 81 LYS A N 1
ATOM 666 C CA . LYS A 1 81 ? 0.067 -5.642 13.220 1.00 89.81 81 LYS A CA 1
ATOM 667 C C . LYS A 1 81 ? 1.242 -5.109 14.045 1.00 89.81 81 LYS A C 1
ATOM 669 O O . LYS A 1 81 ? 1.342 -5.443 15.225 1.00 89.81 81 LYS A O 1
ATOM 674 N N . ILE A 1 82 ? 2.103 -4.289 13.438 1.00 92.62 82 ILE A N 1
ATOM 675 C CA . ILE A 1 82 ? 3.262 -3.665 14.095 1.00 92.62 82 ILE A CA 1
ATOM 676 C C . ILE A 1 82 ? 2.815 -2.458 14.930 1.00 92.62 82 ILE A C 1
ATOM 678 O O . ILE A 1 82 ? 3.097 -2.386 16.124 1.00 92.62 82 ILE A O 1
ATOM 682 N N . ILE A 1 83 ? 2.089 -1.521 14.317 1.00 91.69 83 ILE A N 1
ATOM 683 C CA . ILE A 1 83 ? 1.626 -0.282 14.945 1.00 91.69 83 ILE A CA 1
ATOM 684 C C . ILE A 1 83 ? 0.107 -0.347 15.087 1.00 91.69 83 ILE A C 1
ATOM 686 O O . ILE A 1 83 ? -0.644 -0.082 14.151 1.00 91.69 83 ILE A O 1
ATOM 690 N N . LYS A 1 84 ? -0.357 -0.663 16.300 1.00 87.88 84 LYS A N 1
ATOM 691 C CA . LYS A 1 84 ? -1.797 -0.758 16.603 1.00 87.88 84 LYS A CA 1
ATOM 692 C C . LYS A 1 84 ? -2.503 0.601 16.615 1.00 87.88 84 LYS A C 1
ATOM 694 O O . LYS A 1 84 ? -3.712 0.665 16.396 1.00 87.88 84 LYS A O 1
ATOM 699 N N . ASN A 1 85 ? -1.772 1.683 16.900 1.00 92.12 85 ASN A N 1
ATOM 700 C CA . ASN A 1 85 ? -2.330 3.033 16.885 1.00 92.12 85 ASN A CA 1
ATOM 701 C C . ASN A 1 85 ? -2.471 3.526 15.437 1.00 92.12 85 ASN A C 1
ATOM 703 O O . ASN A 1 85 ? -1.501 3.956 14.814 1.00 92.12 85 ASN A O 1
ATOM 707 N N . LEU A 1 86 ? -3.702 3.474 14.931 1.00 92.25 86 LEU A N 1
ATOM 708 C CA . LEU A 1 86 ? -4.046 3.800 13.550 1.00 92.25 86 LEU A CA 1
ATOM 709 C C . LEU A 1 86 ? -3.734 5.261 13.180 1.00 92.25 86 LEU A C 1
ATOM 711 O O . LEU A 1 86 ? -3.232 5.510 12.089 1.00 92.25 86 LEU A O 1
ATOM 715 N N . TYR A 1 87 ? -3.961 6.214 14.090 1.00 93.75 87 TYR A N 1
ATOM 716 C CA . TYR A 1 87 ? -3.663 7.632 13.849 1.00 93.75 87 TYR A CA 1
ATOM 717 C C . TYR A 1 87 ? -2.161 7.877 13.710 1.00 93.75 87 TYR A C 1
ATOM 719 O O . TYR A 1 87 ? -1.726 8.547 12.776 1.00 93.75 87 TYR A O 1
ATOM 727 N N . LEU A 1 88 ? -1.369 7.285 14.612 1.00 94.31 88 LEU A N 1
ATOM 728 C CA . LEU A 1 88 ? 0.090 7.366 14.553 1.00 94.31 88 LEU A CA 1
ATOM 729 C C . LEU A 1 88 ? 0.619 6.734 13.262 1.00 94.31 88 LEU A C 1
ATOM 731 O O . LEU A 1 88 ? 1.479 7.312 12.606 1.00 94.31 88 LEU A O 1
ATOM 735 N N . LEU A 1 89 ? 0.086 5.570 12.882 1.00 94.62 89 LEU A N 1
ATOM 736 C CA . LEU A 1 89 ? 0.495 4.875 11.666 1.00 94.62 89 LEU A CA 1
ATOM 737 C C . LEU A 1 89 ? 0.227 5.718 10.410 1.00 94.62 89 LEU A C 1
ATOM 739 O O . LEU A 1 89 ? 1.114 5.858 9.572 1.00 94.62 89 LEU A O 1
ATOM 743 N N . ILE A 1 90 ? -0.965 6.310 10.296 1.00 94.88 90 ILE A N 1
ATOM 744 C CA . ILE A 1 90 ? -1.323 7.181 9.167 1.00 94.88 90 ILE A CA 1
ATOM 745 C C . ILE A 1 90 ? -0.405 8.397 9.109 1.00 94.88 90 ILE A C 1
ATOM 747 O O . ILE A 1 90 ? 0.110 8.717 8.041 1.00 94.88 90 ILE A O 1
ATOM 751 N N . PHE A 1 91 ? -0.152 9.038 10.251 1.00 94.81 91 PHE A N 1
ATOM 752 C CA . PHE A 1 91 ? 0.751 10.181 10.322 1.00 94.81 91 PHE A CA 1
ATOM 753 C C . PHE A 1 91 ? 2.172 9.822 9.863 1.00 94.81 91 PHE A C 1
ATOM 755 O O . PHE A 1 91 ? 2.749 10.531 9.043 1.00 94.81 91 PHE A O 1
ATOM 762 N N . LEU A 1 92 ? 2.715 8.689 10.320 1.00 94.88 92 LEU A N 1
ATOM 763 C CA . LEU A 1 92 ? 4.041 8.216 9.909 1.00 94.88 92 LEU A CA 1
ATOM 764 C C . LEU A 1 92 ? 4.117 7.910 8.409 1.00 94.88 92 LEU A C 1
ATOM 766 O O . LEU A 1 92 ? 5.108 8.252 7.770 1.00 94.88 92 LEU A O 1
ATOM 770 N N . ILE A 1 93 ? 3.082 7.290 7.836 1.00 94.00 93 ILE A N 1
ATOM 771 C CA . ILE A 1 93 ? 3.044 6.975 6.400 1.00 94.00 93 ILE A CA 1
ATOM 772 C C . ILE A 1 93 ? 2.903 8.245 5.564 1.00 94.00 93 ILE A C 1
ATOM 774 O O . ILE A 1 93 ? 3.560 8.348 4.534 1.00 94.00 93 ILE A O 1
ATOM 778 N N . LEU A 1 94 ? 2.097 9.215 6.003 1.00 93.81 94 LEU A N 1
ATOM 779 C CA . LEU A 1 94 ? 1.994 10.521 5.349 1.00 93.81 94 LEU A CA 1
ATOM 780 C C . LEU A 1 94 ? 3.332 11.252 5.358 1.00 93.81 94 LEU A C 1
ATOM 782 O O . LEU A 1 94 ? 3.774 11.705 4.309 1.00 93.81 94 LEU A O 1
ATOM 786 N N . LEU A 1 95 ? 4.008 11.306 6.510 1.00 93.38 95 LEU A N 1
ATOM 787 C CA . LEU A 1 95 ? 5.344 11.894 6.603 1.00 93.38 95 LEU A CA 1
ATOM 788 C C . LEU A 1 95 ? 6.345 11.175 5.701 1.00 93.38 95 LEU A C 1
ATOM 790 O O . LEU A 1 95 ? 7.154 11.822 5.047 1.00 93.38 95 LEU A O 1
ATOM 794 N N . PHE A 1 96 ? 6.295 9.845 5.650 1.00 91.38 96 PHE A N 1
ATOM 795 C CA . PHE A 1 96 ? 7.158 9.058 4.778 1.00 91.38 96 PHE A CA 1
ATOM 796 C C . PHE A 1 96 ? 6.871 9.318 3.295 1.00 91.38 96 PHE A C 1
ATOM 798 O O . PHE A 1 96 ? 7.806 9.474 2.513 1.00 91.38 96 PHE A O 1
ATOM 805 N N . HIS A 1 97 ? 5.596 9.392 2.911 1.00 90.31 97 HIS A N 1
ATOM 806 C CA . HIS A 1 97 ? 5.176 9.694 1.547 1.00 90.31 97 HIS A CA 1
ATOM 807 C C . HIS A 1 97 ? 5.630 11.093 1.128 1.00 90.31 97 HIS A C 1
ATOM 809 O O . HIS A 1 97 ? 6.298 11.237 0.108 1.00 90.31 97 HIS A O 1
ATOM 815 N N . GLU A 1 98 ? 5.361 12.099 1.959 1.00 89.38 98 GLU A N 1
ATOM 816 C CA . GLU A 1 98 ? 5.778 13.478 1.720 1.00 89.38 98 GLU A CA 1
ATOM 817 C C . GLU A 1 98 ? 7.305 13.593 1.683 1.00 89.38 98 GLU A C 1
ATOM 819 O O . GLU A 1 98 ? 7.861 14.229 0.798 1.00 89.38 98 GLU A O 1
ATOM 824 N N . PHE A 1 99 ? 8.021 12.903 2.576 1.00 87.69 99 PHE A N 1
ATOM 825 C CA . PHE A 1 99 ? 9.481 12.859 2.547 1.00 87.69 99 PHE A CA 1
ATOM 826 C C . PHE A 1 99 ? 10.020 12.223 1.265 1.00 87.69 99 PHE A C 1
ATOM 828 O O . PHE A 1 99 ? 11.029 12.689 0.745 1.00 87.69 99 PHE A O 1
ATOM 835 N N . ILE A 1 100 ? 9.381 11.173 0.741 1.00 83.31 100 ILE A N 1
ATOM 836 C CA . ILE A 1 100 ? 9.740 10.615 -0.565 1.00 83.31 100 ILE A CA 1
ATOM 837 C C . ILE A 1 100 ? 9.516 11.674 -1.639 1.00 83.31 100 ILE A C 1
ATOM 839 O O . ILE A 1 100 ? 10.448 11.968 -2.378 1.00 83.31 100 ILE A O 1
ATOM 843 N N . LEU A 1 101 ? 8.336 12.288 -1.699 1.00 81.31 101 LEU A N 1
ATOM 844 C CA . LEU A 1 101 ? 8.040 13.312 -2.701 1.00 81.31 101 LEU A CA 1
ATOM 845 C C . LEU A 1 101 ? 9.030 14.488 -2.626 1.00 81.31 101 LEU A C 1
ATOM 847 O O . LEU A 1 101 ? 9.539 14.912 -3.658 1.00 81.31 101 LEU A O 1
ATOM 851 N N . LEU A 1 102 ? 9.375 14.952 -1.420 1.00 79.00 102 LEU A N 1
ATOM 852 C CA . LEU A 1 102 ? 10.281 16.078 -1.154 1.00 79.00 102 LEU A CA 1
ATOM 853 C C . LEU A 1 102 ? 11.772 15.746 -1.330 1.00 79.00 102 LEU A C 1
ATOM 855 O O . LEU A 1 102 ? 12.531 16.522 -1.903 1.00 79.00 102 LEU A O 1
ATOM 859 N N . LYS A 1 103 ? 12.249 14.596 -0.846 1.00 70.00 103 LYS A N 1
ATOM 860 C CA . LYS A 1 103 ? 13.648 14.181 -1.055 1.00 70.00 103 LYS A CA 1
ATOM 861 C C . LYS A 1 103 ? 13.904 13.900 -2.525 1.00 70.00 103 LYS A C 1
ATOM 863 O O . LYS A 1 103 ? 14.994 14.153 -3.033 1.00 70.00 103 LYS A O 1
ATOM 868 N N . TYR A 1 104 ? 12.889 13.377 -3.193 1.00 61.78 104 TYR A N 1
ATOM 869 C CA . TYR A 1 104 ? 12.937 13.152 -4.608 1.00 61.78 104 TYR A CA 1
ATOM 870 C C . TYR A 1 104 ? 12.384 14.327 -5.419 1.00 61.78 104 TYR A C 1
ATOM 872 O O . TYR A 1 104 ? 12.290 14.133 -6.610 1.00 61.78 104 TYR A O 1
ATOM 880 N N . PHE A 1 105 ? 12.125 15.529 -4.867 1.00 48.56 105 PHE A N 1
ATOM 881 C CA . PHE A 1 105 ? 11.496 16.705 -5.532 1.00 48.56 105 PHE A CA 1
ATOM 882 C C . PHE A 1 105 ? 12.243 17.246 -6.768 1.00 48.56 105 PHE A C 1
ATOM 884 O O . PHE A 1 105 ? 11.748 18.114 -7.475 1.00 48.56 105 PHE A O 1
ATOM 891 N N . GLN A 1 106 ? 13.380 16.649 -7.131 1.00 52.62 106 GLN A N 1
ATOM 892 C CA . GLN A 1 106 ? 13.773 16.533 -8.539 1.00 52.62 106 GLN A CA 1
ATOM 893 C C . GLN A 1 106 ? 12.886 15.526 -9.306 1.00 52.62 106 GLN A C 1
ATOM 895 O O . GLN A 1 106 ? 13.349 14.954 -10.282 1.00 52.62 106 GLN A O 1
ATOM 900 N N . PHE A 1 107 ? 11.647 15.254 -8.879 1.00 50.50 107 PHE A N 1
ATOM 901 C CA . PHE A 1 107 ? 10.823 14.159 -9.395 1.00 50.50 107 PHE A CA 1
ATOM 902 C C . PHE A 1 107 ? 10.111 14.609 -10.640 1.00 50.50 107 PHE A C 1
ATOM 904 O O . PHE A 1 107 ? 10.013 13.818 -11.558 1.00 50.50 107 PHE A O 1
ATOM 911 N N . ASP A 1 108 ? 9.743 15.884 -10.736 1.00 50.38 108 ASP A N 1
ATOM 912 C CA . ASP A 1 108 ? 9.323 16.453 -12.009 1.00 50.38 108 ASP A CA 1
ATOM 913 C C . ASP A 1 108 ? 10.458 16.310 -13.026 1.00 50.38 108 ASP A C 1
ATOM 915 O O . ASP A 1 108 ? 10.250 15.732 -14.083 1.00 50.38 108 ASP A O 1
ATOM 919 N N . ASN A 1 109 ? 11.705 16.651 -12.682 1.00 49.38 109 ASN A N 1
ATOM 920 C CA . ASN A 1 109 ? 12.831 16.422 -13.592 1.00 49.38 109 ASN A CA 1
ATOM 921 C C . ASN A 1 109 ? 13.180 14.934 -13.771 1.00 49.38 109 ASN A C 1
ATOM 923 O O . ASN A 1 109 ? 13.540 14.541 -14.861 1.00 49.38 109 ASN A O 1
ATOM 927 N N . TYR A 1 110 ? 13.048 14.048 -12.791 1.00 53.34 110 TYR A N 1
ATOM 928 C CA . TYR A 1 110 ? 13.354 12.621 -12.956 1.00 53.34 110 TYR A CA 1
ATOM 929 C C . TYR A 1 110 ? 12.252 11.888 -13.739 1.00 53.34 110 TYR A C 1
ATOM 931 O O . TYR A 1 110 ? 12.549 11.044 -14.582 1.00 53.34 110 TYR A O 1
ATOM 939 N N . LEU A 1 111 ? 10.986 12.255 -13.543 1.00 52.12 111 LEU A N 1
ATOM 940 C CA . LEU A 1 111 ? 9.840 11.759 -14.301 1.00 52.12 111 LEU A CA 1
ATOM 941 C C . LEU A 1 111 ? 9.858 12.293 -15.740 1.00 52.12 111 LEU A C 1
ATOM 943 O O . LEU A 1 111 ? 9.752 11.501 -16.677 1.00 52.12 111 LEU A O 1
ATOM 947 N N . ILE A 1 112 ? 10.089 13.599 -15.922 1.00 52.22 112 ILE A N 1
ATOM 948 C CA . ILE A 1 112 ? 10.117 14.279 -17.229 1.00 52.22 112 ILE A CA 1
ATOM 949 C C . ILE A 1 112 ? 11.419 13.981 -17.991 1.00 52.22 112 ILE A C 1
ATOM 951 O O . ILE A 1 112 ? 11.369 13.635 -19.167 1.00 52.22 112 ILE A O 1
ATOM 955 N N . GLN A 1 113 ? 12.595 14.036 -17.360 1.00 47.84 113 GLN A N 1
ATOM 956 C CA . GLN A 1 113 ? 13.903 13.836 -18.011 1.00 47.84 113 GLN A CA 1
ATOM 957 C C . GLN A 1 113 ? 14.245 12.357 -18.216 1.00 47.84 113 GLN A C 1
ATOM 959 O O . GLN A 1 113 ? 15.042 12.045 -19.101 1.00 47.84 113 GLN A O 1
ATOM 964 N N . SER A 1 114 ? 13.615 11.418 -17.491 1.00 48.50 114 SER A N 1
ATOM 965 C CA . SER A 1 114 ? 13.721 9.999 -17.858 1.00 48.50 114 SER A CA 1
ATOM 966 C C . SER A 1 114 ? 12.761 9.540 -18.957 1.00 48.50 114 SER 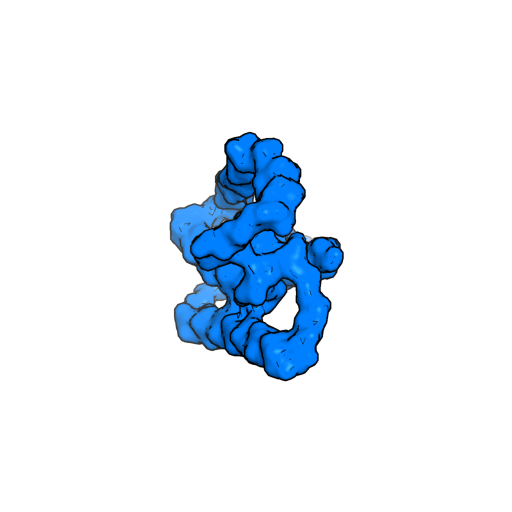A C 1
ATOM 968 O O . SER A 1 114 ? 12.866 8.387 -19.371 1.00 48.50 114 SER A O 1
ATOM 970 N N . SER A 1 115 ? 11.898 10.400 -19.501 1.00 50.12 115 SER A N 1
ATOM 971 C CA . SER A 1 115 ? 11.335 10.107 -20.827 1.00 50.12 115 SER A CA 1
ATOM 972 C C . SER A 1 115 ? 12.453 9.940 -21.878 1.00 50.12 115 SER A C 1
ATOM 974 O O . SER A 1 115 ? 12.319 9.127 -22.787 1.00 50.12 115 SER A O 1
ATOM 976 N N . ASN A 1 116 ? 13.599 10.611 -21.671 1.00 47.91 116 ASN A N 1
ATOM 977 C CA . ASN A 1 116 ? 14.797 10.531 -22.512 1.00 47.91 116 ASN A CA 1
ATOM 978 C C . ASN A 1 116 ? 15.883 9.564 -21.994 1.00 47.91 116 ASN A C 1
ATOM 980 O O . ASN A 1 116 ? 16.800 9.233 -22.743 1.00 47.91 116 ASN A O 1
ATOM 984 N N . ASN A 1 117 ? 15.809 9.092 -20.741 1.00 51.28 117 ASN A N 1
ATOM 985 C CA . ASN A 1 117 ? 16.752 8.102 -20.205 1.00 51.28 117 ASN A CA 1
ATOM 986 C C . ASN A 1 117 ? 16.158 6.693 -20.278 1.00 51.28 117 ASN A C 1
ATOM 988 O O . ASN A 1 117 ? 15.084 6.419 -19.750 1.00 51.28 117 ASN A O 1
ATOM 992 N N . ILE A 1 118 ? 16.917 5.780 -20.883 1.00 56.09 118 ILE A N 1
ATOM 993 C CA . ILE A 1 118 ? 16.654 4.338 -20.921 1.00 56.09 118 ILE A CA 1
ATOM 994 C C . ILE A 1 118 ? 16.353 3.859 -19.493 1.00 56.09 118 ILE A C 1
ATOM 996 O O . ILE A 1 118 ? 17.230 3.946 -18.637 1.00 56.09 118 ILE A O 1
ATOM 1000 N N . ARG A 1 119 ? 15.135 3.368 -19.229 1.00 64.44 119 ARG A N 1
ATOM 1001 C CA . ARG A 1 119 ? 14.743 2.742 -17.951 1.00 64.44 119 ARG A CA 1
ATOM 1002 C C . ARG A 1 119 ? 15.685 1.564 -17.678 1.00 64.44 119 ARG A C 1
ATOM 1004 O O . ARG A 1 119 ? 15.538 0.511 -18.294 1.00 64.44 119 ARG A O 1
ATOM 1011 N N . LYS A 1 120 ? 16.694 1.746 -16.816 1.00 67.25 120 LYS A N 1
ATOM 1012 C CA . LYS A 1 120 ? 17.800 0.771 -16.669 1.00 67.25 120 LYS A CA 1
ATOM 1013 C C . LYS A 1 120 ? 17.450 -0.398 -15.747 1.00 67.25 120 LYS A C 1
ATOM 1015 O O . LYS A 1 120 ? 17.923 -1.507 -15.967 1.00 67.25 120 LYS A O 1
ATOM 1020 N N . ASN A 1 121 ? 16.617 -0.147 -14.731 1.00 76.75 121 ASN A N 1
ATOM 1021 C CA . ASN A 1 121 ? 16.315 -1.088 -13.647 1.00 76.75 121 ASN A CA 1
ATOM 1022 C C . ASN A 1 121 ? 14.802 -1.312 -13.494 1.00 76.75 121 ASN A C 1
ATOM 1024 O O . ASN A 1 121 ? 14.007 -0.430 -13.807 1.00 76.75 121 ASN A O 1
ATOM 1028 N N . PHE A 1 122 ? 14.389 -2.452 -12.926 1.00 77.94 122 PHE A N 1
ATOM 1029 C CA . PHE A 1 122 ? 12.968 -2.783 -12.713 1.00 77.94 122 PHE A CA 1
ATOM 1030 C C . PHE A 1 122 ? 12.217 -1.749 -11.856 1.00 77.94 122 PHE A C 1
ATOM 1032 O O . PHE A 1 122 ? 11.061 -1.440 -12.135 1.00 77.94 122 PHE A O 1
ATOM 1039 N N . ILE A 1 123 ? 12.873 -1.201 -10.826 1.00 77.31 123 ILE A N 1
ATOM 1040 C CA . ILE A 1 123 ? 12.290 -0.156 -9.969 1.00 77.31 123 ILE A CA 1
ATOM 1041 C C . ILE A 1 123 ? 12.082 1.128 -10.772 1.00 77.31 123 ILE A C 1
ATOM 1043 O O . ILE A 1 123 ? 11.015 1.717 -10.698 1.00 77.31 123 ILE A O 1
ATOM 1047 N N . ASP A 1 124 ? 13.057 1.525 -11.590 1.00 77.69 124 ASP A N 1
ATOM 1048 C CA . ASP A 1 124 ? 12.958 2.711 -12.450 1.00 77.69 124 ASP A CA 1
ATOM 1049 C C . ASP A 1 124 ? 11.871 2.530 -13.527 1.00 77.69 124 ASP A C 1
ATOM 1051 O O . ASP A 1 124 ? 11.087 3.431 -13.811 1.00 77.69 124 ASP A O 1
ATOM 1055 N N . ALA A 1 125 ? 11.723 1.306 -14.041 1.00 80.38 125 ALA A N 1
ATOM 1056 C CA . ALA A 1 125 ? 10.670 0.949 -14.983 1.00 80.38 125 ALA A CA 1
ATOM 1057 C C . ALA A 1 125 ? 9.247 0.984 -14.394 1.00 80.38 125 ALA A C 1
ATOM 1059 O O . ALA A 1 125 ? 8.296 1.054 -15.171 1.00 80.38 125 ALA A O 1
ATOM 1060 N N . ASN A 1 126 ? 9.096 0.931 -13.068 1.00 84.31 126 ASN A N 1
ATOM 1061 C CA . ASN A 1 126 ? 7.811 0.848 -12.355 1.00 84.31 126 ASN A CA 1
ATOM 1062 C C . ASN A 1 126 ? 7.667 1.889 -11.242 1.00 84.31 126 ASN A C 1
ATOM 1064 O O . ASN A 1 126 ? 6.852 1.745 -10.331 1.00 84.31 126 ASN A O 1
ATOM 1068 N N . ARG A 1 127 ? 8.505 2.921 -11.283 1.00 80.00 127 ARG A N 1
ATOM 1069 C CA . ARG A 1 127 ? 8.666 3.877 -10.191 1.00 80.00 127 ARG A CA 1
ATOM 1070 C C . ARG A 1 127 ? 7.358 4.566 -9.824 1.00 80.00 127 ARG A C 1
ATOM 1072 O O . ARG A 1 127 ? 7.051 4.661 -8.646 1.00 80.00 127 ARG A O 1
ATOM 1079 N N . GLU A 1 128 ? 6.562 4.982 -10.803 1.00 81.06 128 GLU A N 1
ATOM 1080 C CA . GLU A 1 128 ? 5.296 5.690 -10.576 1.00 81.06 128 GLU A CA 1
ATOM 1081 C C . GLU A 1 128 ? 4.335 4.823 -9.754 1.00 81.06 128 GLU A C 1
ATOM 1083 O O . GLU A 1 128 ? 3.820 5.252 -8.718 1.00 81.06 128 GLU A O 1
ATOM 1088 N N . GLY A 1 129 ? 4.187 3.552 -10.133 1.00 82.44 129 GLY A N 1
ATOM 1089 C CA . GLY A 1 129 ? 3.393 2.580 -9.393 1.00 82.44 129 GLY A CA 1
ATOM 1090 C C . GLY A 1 129 ? 3.952 2.273 -8.004 1.00 82.44 129 GLY A C 1
ATOM 1091 O O . GLY A 1 129 ? 3.191 2.206 -7.044 1.00 82.44 129 GLY A O 1
ATOM 1092 N N . ILE A 1 130 ? 5.271 2.122 -7.863 1.00 86.12 130 ILE A N 1
ATOM 1093 C CA . ILE A 1 130 ? 5.904 1.774 -6.581 1.00 86.12 130 ILE A CA 1
ATOM 1094 C C . ILE A 1 130 ? 5.848 2.938 -5.588 1.00 86.12 130 ILE A C 1
ATOM 1096 O O . ILE A 1 130 ? 5.507 2.740 -4.424 1.00 86.12 130 ILE A O 1
ATOM 1100 N N . PHE A 1 131 ? 6.170 4.157 -6.015 1.00 85.12 131 PHE A N 1
ATOM 1101 C CA . PHE A 1 131 ? 6.180 5.311 -5.118 1.00 85.12 131 PHE A CA 1
ATOM 1102 C C . PHE A 1 131 ? 4.761 5.729 -4.718 1.00 85.12 131 PHE A C 1
ATOM 1104 O O . PHE A 1 131 ? 4.531 6.068 -3.552 1.00 85.12 131 PHE A O 1
ATOM 1111 N N . SER A 1 132 ? 3.784 5.588 -5.621 1.00 87.12 132 SER A N 1
ATOM 1112 C CA . SER A 1 132 ? 2.371 5.836 -5.307 1.00 87.12 132 SER A CA 1
ATOM 1113 C C . SER A 1 132 ? 1.772 4.840 -4.302 1.00 87.12 132 SER A C 1
ATOM 1115 O O . SER A 1 132 ? 0.815 5.197 -3.614 1.00 87.12 132 SER A O 1
ATOM 1117 N N . LEU A 1 133 ? 2.348 3.637 -4.118 1.00 91.06 133 LEU A N 1
ATOM 1118 C CA . LEU A 1 133 ? 1.883 2.655 -3.117 1.00 91.06 133 LEU A CA 1
ATOM 1119 C C . LEU A 1 133 ? 1.757 3.256 -1.718 1.00 91.06 133 LEU A C 1
ATOM 1121 O O . LEU A 1 133 ? 0.789 2.977 -1.019 1.00 91.06 133 LEU A O 1
ATOM 1125 N N . SER A 1 134 ? 2.727 4.071 -1.303 1.00 91.81 134 SER A N 1
ATOM 1126 C CA . SER A 1 134 ? 2.724 4.688 0.030 1.00 91.81 134 SER A CA 1
ATOM 1127 C C . SER A 1 134 ? 1.509 5.602 0.244 1.00 91.81 134 SER A C 1
ATOM 1129 O O . SER A 1 134 ? 0.847 5.513 1.280 1.00 91.81 134 SER A O 1
ATOM 1131 N N . GLY A 1 135 ? 1.137 6.386 -0.772 1.00 91.94 135 GLY A N 1
ATOM 1132 C CA . GLY A 1 135 ? -0.091 7.181 -0.776 1.00 91.94 135 GLY A CA 1
ATOM 1133 C C . GLY A 1 135 ? -1.352 6.311 -0.748 1.00 91.94 135 GLY A C 1
ATOM 1134 O O . GLY A 1 135 ? -2.260 6.561 0.044 1.00 91.94 135 GLY A O 1
ATOM 1135 N N . TYR A 1 136 ? -1.394 5.226 -1.530 1.00 93.44 136 TYR A N 1
ATOM 1136 C CA . TYR A 1 136 ? -2.527 4.290 -1.514 1.00 93.44 136 TYR A CA 1
ATOM 1137 C C . TYR A 1 136 ? -2.704 3.582 -0.169 1.00 93.44 136 TYR A C 1
ATOM 1139 O O . TYR A 1 136 ? -3.833 3.417 0.290 1.00 93.44 136 TYR A O 1
ATOM 1147 N N . ILE A 1 137 ? -1.612 3.210 0.504 1.00 94.69 137 ILE A 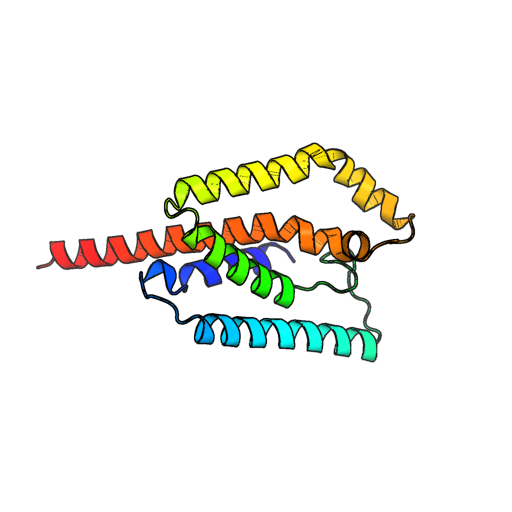N 1
ATOM 1148 C CA . ILE A 1 137 ? -1.667 2.636 1.854 1.00 94.69 137 ILE A CA 1
ATOM 1149 C C . ILE A 1 137 ? -2.271 3.652 2.828 1.00 94.69 137 ILE A C 1
ATOM 1151 O O . ILE A 1 137 ? -3.108 3.281 3.648 1.00 94.69 137 ILE A O 1
ATOM 1155 N N . CYS A 1 138 ? -1.910 4.934 2.721 1.00 94.62 138 CYS A N 1
ATOM 1156 C CA . CYS A 1 138 ? -2.529 5.984 3.527 1.00 94.62 138 CYS A CA 1
ATOM 1157 C C . CYS A 1 138 ? -4.050 6.052 3.302 1.00 94.62 138 CYS A C 1
ATOM 1159 O O . CYS A 1 138 ? -4.819 5.993 4.262 1.00 94.62 138 CYS A O 1
ATOM 1161 N N . LEU A 1 139 ? -4.496 6.079 2.042 1.00 94.94 139 LEU A N 1
ATOM 1162 C CA . LEU A 1 139 ? -5.922 6.092 1.691 1.00 94.94 139 LEU A CA 1
ATOM 1163 C C . LEU A 1 139 ? -6.669 4.853 2.203 1.00 94.94 139 LEU A C 1
ATOM 1165 O O . LEU A 1 139 ? -7.773 4.973 2.734 1.00 94.94 139 LEU A O 1
ATOM 1169 N N . TYR A 1 140 ? -6.054 3.675 2.105 1.00 95.44 140 TYR A N 1
ATOM 1170 C CA . TYR A 1 140 ? -6.585 2.438 2.675 1.00 95.44 140 TYR A CA 1
ATOM 1171 C C . TYR A 1 140 ? -6.786 2.548 4.192 1.00 95.44 140 TYR A C 1
ATOM 1173 O O . TYR A 1 140 ? -7.868 2.255 4.701 1.00 95.44 140 TYR A O 1
ATOM 1181 N N . LEU A 1 141 ? -5.778 3.026 4.926 1.00 95.19 141 LEU A N 1
ATOM 1182 C CA . LEU A 1 141 ? -5.854 3.194 6.379 1.00 95.19 141 LEU A CA 1
ATOM 1183 C C . LEU A 1 141 ? -6.874 4.263 6.798 1.00 95.19 141 LEU A C 1
ATOM 1185 O O . LEU A 1 141 ? -7.572 4.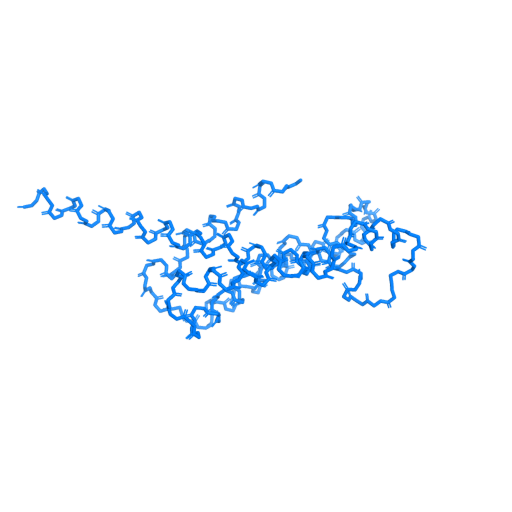084 7.797 1.00 95.19 141 LEU A O 1
ATOM 1189 N N . ILE A 1 142 ? -7.007 5.343 6.025 1.00 95.50 142 ILE A N 1
ATOM 1190 C CA . ILE A 1 142 ? -8.075 6.336 6.203 1.00 95.50 142 ILE A CA 1
ATOM 1191 C C . ILE A 1 142 ? -9.445 5.678 5.994 1.00 95.50 142 ILE A C 1
ATOM 1193 O O . ILE A 1 142 ? -10.351 5.890 6.798 1.00 95.50 142 ILE A O 1
ATOM 1197 N N . GLY A 1 143 ? -9.594 4.817 4.985 1.00 95.56 143 GLY A N 1
ATOM 1198 C CA . GLY A 1 143 ? -10.797 4.003 4.800 1.00 95.56 143 GLY A CA 1
ATOM 1199 C C . GLY A 1 143 ? -11.127 3.163 6.037 1.00 95.56 143 GLY A C 1
ATOM 1200 O O . GLY A 1 143 ? -12.274 3.143 6.483 1.00 95.56 143 GLY A O 1
ATOM 1201 N N . ILE A 1 144 ? -10.121 2.548 6.666 1.00 94.75 144 ILE A N 1
ATOM 1202 C CA . ILE A 1 144 ? -10.299 1.813 7.929 1.00 94.75 144 ILE A CA 1
ATOM 1203 C C . ILE A 1 144 ? -10.756 2.743 9.061 1.00 94.75 144 ILE A C 1
ATOM 1205 O O . ILE A 1 144 ? -11.663 2.385 9.816 1.00 94.75 144 ILE A O 1
ATOM 1209 N N . LEU A 1 145 ? -10.158 3.932 9.201 1.00 94.56 145 LEU A N 1
ATOM 1210 C CA . LEU A 1 145 ? -10.582 4.914 10.209 1.00 94.56 145 LEU A CA 1
ATOM 1211 C C . LEU A 1 145 ? -12.056 5.283 10.046 1.00 94.56 145 LEU A C 1
ATOM 1213 O O . LEU A 1 145 ? -12.816 5.229 11.014 1.00 94.56 145 LEU A O 1
ATOM 1217 N N . ILE A 1 146 ? -12.455 5.635 8.823 1.00 94.56 146 ILE A N 1
ATOM 1218 C CA . ILE A 1 146 ? -13.831 6.023 8.510 1.00 94.56 146 ILE A CA 1
ATOM 1219 C C . ILE A 1 146 ? -14.775 4.852 8.807 1.00 94.56 146 ILE A C 1
ATOM 1221 O O . ILE A 1 146 ? -15.804 5.042 9.453 1.00 94.56 146 ILE A O 1
ATOM 1225 N N . GLY A 1 147 ? -14.401 3.629 8.424 1.00 93.50 147 GLY A N 1
ATOM 1226 C CA . GLY A 1 147 ? -15.201 2.433 8.682 1.00 93.50 147 GLY A CA 1
ATOM 1227 C C . GLY A 1 147 ? -15.419 2.195 10.177 1.00 93.50 147 GLY A C 1
ATOM 1228 O O . GLY A 1 147 ? -16.547 1.957 10.612 1.00 93.50 147 GLY A O 1
ATOM 1229 N N . LYS A 1 148 ? -14.363 2.336 10.992 1.00 91.62 148 LYS A N 1
ATOM 1230 C CA . LYS A 1 148 ? -14.461 2.226 12.457 1.00 91.62 148 LYS A CA 1
ATOM 1231 C C . LYS A 1 148 ? -15.361 3.306 13.053 1.00 91.62 148 LYS A C 1
ATOM 1233 O O . LYS A 1 148 ? -16.158 3.002 13.938 1.00 91.62 148 LYS A O 1
ATOM 1238 N N . PHE A 1 149 ? -15.266 4.541 12.560 1.00 91.00 149 PHE A N 1
ATOM 1239 C CA . PHE A 1 149 ? -16.105 5.650 13.012 1.00 91.00 149 PHE A CA 1
ATOM 1240 C C . PHE A 1 149 ? -17.592 5.423 12.701 1.00 91.00 149 PHE A C 1
ATOM 1242 O O . PHE A 1 149 ? -18.441 5.629 13.569 1.00 91.00 149 PHE A O 1
ATOM 1249 N N . ILE A 1 150 ? -17.909 4.947 11.491 1.00 90.75 150 ILE A N 1
ATOM 1250 C CA . ILE A 1 150 ? -19.286 4.632 11.083 1.00 90.75 150 ILE A CA 1
ATOM 1251 C C . ILE A 1 150 ? -19.871 3.543 11.986 1.00 90.75 150 ILE A C 1
ATOM 1253 O O . ILE A 1 150 ? -20.921 3.751 12.592 1.00 90.75 150 ILE A O 1
ATOM 1257 N N . ILE A 1 151 ? -19.166 2.417 12.139 1.00 87.94 151 ILE A N 1
ATOM 1258 C CA . ILE A 1 151 ? -19.635 1.293 12.960 1.00 87.94 151 ILE A CA 1
ATOM 1259 C C . ILE A 1 151 ? -19.818 1.711 14.425 1.00 87.94 151 ILE A C 1
ATOM 1261 O O . ILE A 1 151 ? -20.828 1.376 15.044 1.00 87.94 151 ILE A O 1
ATOM 1265 N N . TYR A 1 152 ? -18.873 2.469 14.986 1.00 84.62 152 TYR A N 1
ATOM 1266 C CA . TYR A 1 152 ? -18.973 2.970 16.356 1.00 84.62 152 TYR A CA 1
ATOM 1267 C C . TYR A 1 152 ? -20.236 3.819 16.573 1.00 84.62 152 TYR A C 1
ATOM 1269 O O . TYR A 1 152 ? -20.952 3.639 17.562 1.00 84.62 152 TYR A O 1
ATOM 1277 N N . ASN A 1 153 ? -20.552 4.707 15.627 1.00 81.06 153 ASN A N 1
ATOM 1278 C CA . ASN A 1 153 ? -21.749 5.541 15.704 1.00 81.06 153 ASN A CA 1
ATOM 1279 C C . ASN A 1 153 ? -23.046 4.730 15.589 1.00 81.06 153 ASN A C 1
ATOM 1281 O O . ASN A 1 153 ? -24.022 5.066 16.264 1.00 81.06 153 ASN A O 1
ATOM 1285 N N . GLU A 1 154 ? -23.079 3.665 14.783 1.00 81.38 154 GLU A N 1
ATOM 1286 C CA . GLU A 1 154 ? -24.247 2.777 14.718 1.00 81.38 154 GLU A CA 1
ATOM 1287 C C . GLU A 1 154 ? -24.512 2.064 16.047 1.00 81.38 154 GLU A C 1
ATOM 1289 O O . GLU A 1 154 ? -25.660 2.009 16.497 1.00 81.38 154 GLU A O 1
ATOM 1294 N N . TYR A 1 155 ? -23.463 1.576 16.717 1.00 76.50 155 TYR A N 1
ATOM 1295 C CA . TYR A 1 155 ? -23.603 0.986 18.050 1.00 76.50 155 TYR A CA 1
ATOM 1296 C C . TYR A 1 155 ? -24.111 2.007 19.069 1.00 76.50 155 TYR A C 1
ATOM 1298 O O . TYR A 1 155 ? -25.050 1.713 19.807 1.00 76.50 155 TYR A O 1
ATOM 1306 N N . LYS A 1 156 ? -23.557 3.227 19.078 1.00 72.94 156 LYS A N 1
ATOM 1307 C CA . LYS A 1 156 ? -23.996 4.289 19.994 1.00 72.94 156 LYS A CA 1
ATOM 1308 C C . LYS A 1 156 ? -25.469 4.655 19.791 1.00 72.94 156 LYS A C 1
ATOM 1310 O O . LYS A 1 156 ? -26.181 4.843 20.770 1.00 72.94 156 LYS A O 1
ATOM 1315 N N . LYS A 1 157 ? -25.945 4.719 18.540 1.00 68.00 157 LYS A N 1
ATOM 1316 C CA . LYS A 1 157 ? -27.366 4.961 18.248 1.00 68.00 157 LYS A CA 1
ATOM 1317 C C . LYS A 1 157 ? -28.253 3.854 18.818 1.00 68.00 157 LYS A C 1
ATOM 1319 O O . LYS A 1 157 ? -29.229 4.177 19.480 1.00 68.00 157 LYS A O 1
ATOM 1324 N N . LYS A 1 158 ? -27.902 2.575 18.638 1.00 65.69 158 LYS A N 1
ATOM 1325 C CA . LYS A 1 158 ? -28.694 1.453 19.184 1.00 65.69 158 LYS A CA 1
ATOM 1326 C C . LYS A 1 158 ? -28.856 1.508 20.707 1.00 65.69 158 LYS A C 1
ATOM 1328 O O . LYS A 1 158 ? -29.926 1.174 21.188 1.00 65.69 158 LYS A O 1
ATOM 1333 N N . PHE A 1 159 ? -27.842 1.969 21.440 1.00 60.09 159 PHE A N 1
ATOM 1334 C CA . PHE A 1 159 ? -27.907 2.118 22.901 1.00 60.09 159 PHE A CA 1
ATOM 1335 C C . PHE A 1 159 ? -28.742 3.311 23.390 1.00 60.09 159 PHE A C 1
ATOM 1337 O O . PHE A 1 159 ? -29.152 3.311 24.540 1.00 60.09 159 PHE A O 1
ATOM 1344 N N . ILE A 1 160 ? -28.970 4.336 22.564 1.00 65.00 160 ILE A N 1
ATOM 1345 C CA . ILE A 1 160 ? -29.751 5.527 22.955 1.00 65.00 160 ILE A CA 1
ATOM 1346 C C . ILE A 1 160 ? -31.264 5.294 22.787 1.00 65.00 160 ILE A C 1
ATOM 1348 O O . ILE A 1 160 ? -32.062 5.967 23.431 1.00 65.00 160 ILE A O 1
ATOM 1352 N N . TYR A 1 161 ? -31.664 4.353 21.927 1.00 55.69 161 TYR A N 1
ATOM 1353 C CA . TYR A 1 161 ? -33.069 4.011 21.660 1.00 55.69 161 TYR A CA 1
ATOM 1354 C C . TYR A 1 161 ? -33.553 2.759 22.413 1.00 55.69 161 TYR A C 1
ATOM 1356 O O . TYR A 1 161 ? -34.599 2.211 22.063 1.00 55.69 161 TYR A O 1
ATOM 1364 N N . MET A 1 162 ? -32.788 2.294 23.402 1.00 52.31 162 MET A N 1
ATOM 1365 C CA . MET A 1 162 ? -33.082 1.135 24.250 1.00 52.31 162 MET A CA 1
ATOM 1366 C C . MET A 1 162 ? -33.208 1.597 25.698 1.00 52.31 162 MET A C 1
ATOM 1368 O O . MET A 1 162 ? -34.140 1.118 26.374 1.00 52.31 162 MET A O 1
#

Foldseek 3Di:
DPVVLLVVLLQCLLPDPVLVVDDDDVVNLCVVLVVLVVVLVVVLVVCVVVVPDDPCLQFFNRDDSSNLSSVLSVVLVVLCVVPVPLVVSLVVLVVVLVCCCVVVVCVCVLSVVCVVPDQPDPCSRGVNNVSCSSVSNSSSSVSSVVNNVVVVVVVVVVVVVD